Protein AF-A0A496TGM9-F1 (afdb_monomer_lite)

Structure (mmCIF, N/CA/C/O backbone):
data_AF-A0A496TGM9-F1
#
_entry.id   AF-A0A496TGM9-F1
#
loop_
_atom_site.group_PDB
_atom_site.id
_atom_site.type_symbol
_atom_site.label_atom_id
_atom_site.label_alt_id
_atom_site.label_comp_id
_atom_site.label_asym_id
_atom_site.label_entity_id
_atom_site.label_seq_id
_atom_site.pdbx_PDB_ins_code
_atom_site.Cartn_x
_atom_site.Cartn_y
_atom_site.Cartn_z
_atom_site.occupancy
_atom_site.B_iso_or_equiv
_atom_site.auth_seq_id
_atom_site.auth_comp_id
_atom_site.auth_asym_id
_atom_site.auth_atom_id
_atom_site.pdbx_PDB_model_num
ATOM 1 N N . MET A 1 1 ? -12.566 2.981 11.910 1.00 60.19 1 MET A N 1
ATOM 2 C CA . MET A 1 1 ? -12.278 1.748 11.131 1.00 60.19 1 MET A CA 1
ATOM 3 C C . MET A 1 1 ? -10.853 1.811 10.613 1.00 60.19 1 MET A C 1
ATOM 5 O O . MET A 1 1 ? -10.417 2.897 10.255 1.00 60.19 1 MET A O 1
ATOM 9 N N . GLY A 1 2 ? -10.128 0.694 10.600 1.00 69.56 2 GLY A N 1
ATOM 10 C CA . GLY A 1 2 ? -8.744 0.638 10.122 1.00 69.56 2 GLY A CA 1
ATOM 11 C C . GLY A 1 2 ? -8.663 0.070 8.709 1.00 69.56 2 GLY A C 1
ATOM 12 O O . GLY A 1 2 ? -8.825 -1.134 8.529 1.00 69.56 2 GLY A O 1
ATOM 13 N N . TYR A 1 3 ? -8.399 0.930 7.727 1.00 77.88 3 TYR A N 1
ATOM 14 C CA . TYR A 1 3 ? -8.251 0.577 6.311 1.00 77.88 3 TYR A CA 1
ATOM 15 C C . TYR A 1 3 ? -6.778 0.703 5.865 1.00 77.88 3 TYR A C 1
ATOM 17 O O . TYR A 1 3 ? -6.476 1.269 4.823 1.00 77.88 3 TYR A O 1
ATOM 25 N N . GLU A 1 4 ? -5.833 0.220 6.673 1.00 90.69 4 GLU A N 1
ATOM 26 C CA . GLU A 1 4 ? -4.393 0.355 6.399 1.00 90.69 4 GLU A CA 1
ATOM 27 C C . GLU A 1 4 ? -3.800 -0.927 5.808 1.00 90.69 4 GLU A C 1
ATOM 29 O O . GLU A 1 4 ? -4.182 -2.039 6.189 1.00 90.69 4 GLU A O 1
ATOM 34 N N . ALA A 1 5 ? -2.824 -0.773 4.914 1.00 95.06 5 ALA A N 1
ATOM 35 C CA . ALA A 1 5 ? -2.168 -1.883 4.233 1.00 95.06 5 ALA A CA 1
ATOM 36 C C . ALA A 1 5 ? -0.652 -1.670 4.106 1.00 95.06 5 ALA A C 1
ATOM 38 O O . ALA A 1 5 ? -0.169 -0.542 4.019 1.00 95.06 5 ALA A O 1
ATOM 39 N N . GLU A 1 6 ? 0.097 -2.765 4.065 1.00 96.50 6 GLU A N 1
ATOM 40 C CA . GLU A 1 6 ? 1.538 -2.795 3.802 1.00 96.50 6 GLU A CA 1
ATOM 41 C C . GLU A 1 6 ? 1.867 -3.922 2.817 1.00 96.50 6 GLU A C 1
ATOM 43 O O . GLU A 1 6 ? 1.259 -4.997 2.866 1.00 96.50 6 GLU A O 1
ATOM 48 N N . LEU A 1 7 ? 2.810 -3.675 1.910 1.00 96.62 7 LEU A N 1
ATOM 49 C CA . LEU A 1 7 ? 3.335 -4.687 0.999 1.00 96.62 7 LEU A CA 1
ATOM 50 C C . LEU A 1 7 ? 4.286 -5.627 1.749 1.00 96.62 7 LEU A C 1
ATOM 52 O O . LEU A 1 7 ? 5.188 -5.187 2.457 1.00 96.62 7 LEU A O 1
ATOM 56 N N . LYS A 1 8 ? 4.120 -6.927 1.524 1.00 94.81 8 LYS A N 1
ATOM 57 C CA . LYS A 1 8 ? 5.024 -7.995 1.948 1.00 94.81 8 LYS A CA 1
ATOM 58 C C . LYS A 1 8 ? 5.435 -8.855 0.763 1.00 94.81 8 LYS A C 1
ATOM 60 O O . LYS A 1 8 ? 4.747 -8.925 -0.254 1.00 94.81 8 LYS A O 1
ATOM 65 N N . TRP A 1 9 ? 6.564 -9.533 0.925 1.00 92.88 9 TRP A N 1
ATOM 66 C CA . TRP A 1 9 ? 7.084 -10.496 -0.037 1.00 92.88 9 TRP A CA 1
ATOM 67 C C . TRP A 1 9 ? 7.057 -11.891 0.585 1.00 92.88 9 TRP A C 1
ATOM 69 O O . TRP A 1 9 ? 7.803 -12.169 1.523 1.00 92.88 9 TRP A O 1
ATOM 79 N N . GLU A 1 10 ? 6.206 -12.772 0.066 1.00 87.12 10 GLU A N 1
ATOM 80 C CA . GLU A 1 10 ? 6.010 -14.130 0.587 1.00 87.12 10 GLU A CA 1
ATOM 81 C C . GLU A 1 10 ? 6.510 -15.221 -0.379 1.00 87.12 10 GLU A C 1
ATOM 83 O O . GLU A 1 10 ? 6.790 -14.978 -1.560 1.00 87.12 10 GLU A O 1
ATOM 88 N N . GLY A 1 11 ? 6.599 -16.453 0.137 1.00 77.38 11 GLY A N 1
ATOM 89 C CA . GLY A 1 11 ? 6.982 -17.662 -0.599 1.00 77.38 11 GLY A CA 1
ATOM 90 C C . GLY A 1 11 ? 8.481 -17.978 -0.574 1.00 77.38 11 GLY A C 1
ATOM 91 O O . GLY A 1 11 ? 9.309 -17.167 -0.158 1.00 77.38 11 GLY A O 1
ATOM 92 N N . PHE A 1 12 ? 8.839 -19.179 -1.044 1.00 53.19 12 PHE A N 1
ATOM 93 C CA . PHE A 1 12 ? 10.240 -19.563 -1.243 1.00 53.19 12 PHE A CA 1
ATOM 94 C C . PHE A 1 12 ? 10.903 -18.567 -2.213 1.00 53.19 12 PHE A C 1
ATOM 96 O O . PHE A 1 12 ? 10.376 -18.311 -3.297 1.00 53.19 12 PHE A O 1
ATOM 103 N N . PHE A 1 13 ? 12.035 -17.985 -1.805 1.00 66.06 13 PHE A N 1
ATOM 104 C CA . PHE A 1 13 ? 12.760 -16.902 -2.497 1.00 66.06 13 PHE A CA 1
ATOM 105 C C . PHE A 1 13 ? 12.073 -15.515 -2.548 1.00 66.06 13 PHE A C 1
ATOM 107 O O . PHE A 1 13 ? 12.521 -14.663 -3.315 1.00 66.06 13 PHE A O 1
ATOM 114 N N . SER A 1 14 ? 11.027 -15.254 -1.747 1.00 67.12 14 SER A N 1
ATOM 115 C CA . SER A 1 14 ? 10.403 -13.919 -1.583 1.00 67.12 14 SER A CA 1
ATOM 116 C C . SER A 1 14 ? 10.024 -13.222 -2.901 1.00 67.12 14 SER A C 1
ATOM 118 O O . SER A 1 14 ? 10.285 -12.037 -3.097 1.00 67.12 14 SER A O 1
ATOM 120 N N . ASN A 1 15 ? 9.420 -13.963 -3.833 1.00 79.81 15 ASN A N 1
ATOM 121 C CA . ASN A 1 15 ? 9.091 -13.466 -5.177 1.00 79.81 15 ASN A CA 1
ATOM 122 C C . ASN A 1 15 ? 7.608 -13.123 -5.381 1.00 79.81 15 ASN A C 1
ATOM 124 O O . ASN A 1 15 ? 7.227 -12.712 -6.483 1.00 79.81 15 ASN A O 1
ATOM 128 N N . LYS A 1 16 ? 6.761 -13.311 -4.362 1.00 91.06 16 LYS A N 1
ATOM 129 C CA . LYS A 1 16 ? 5.330 -13.019 -4.453 1.00 91.06 16 LYS A CA 1
ATOM 130 C C . LYS A 1 16 ? 4.995 -11.756 -3.651 1.00 91.06 16 LYS A C 1
ATOM 132 O O . LYS A 1 16 ? 5.003 -11.830 -2.423 1.00 91.06 16 LYS A O 1
ATOM 137 N N . PRO A 1 17 ? 4.697 -10.623 -4.312 1.00 95.56 17 PRO A N 1
ATOM 138 C CA . PRO A 1 17 ? 4.170 -9.461 -3.616 1.00 95.56 17 PRO A CA 1
ATOM 139 C C . PRO A 1 17 ? 2.744 -9.753 -3.140 1.00 95.56 17 PRO A C 1
ATOM 141 O O . PRO A 1 17 ? 1.934 -10.305 -3.888 1.00 95.56 17 PRO A O 1
ATOM 144 N N . ILE A 1 18 ? 2.446 -9.383 -1.902 1.00 95.94 18 ILE A N 1
ATOM 145 C CA . ILE A 1 18 ? 1.115 -9.474 -1.307 1.00 95.94 18 ILE A CA 1
ATOM 146 C C . ILE A 1 18 ? 0.909 -8.299 -0.358 1.00 95.94 18 ILE A C 1
ATOM 148 O O . ILE A 1 18 ? 1.802 -7.943 0.406 1.00 95.94 18 ILE A O 1
ATOM 152 N N . PHE A 1 19 ? -0.264 -7.684 -0.391 1.00 96.62 19 PHE A N 1
ATOM 153 C CA . PHE A 1 19 ? -0.649 -6.707 0.615 1.00 96.62 19 PHE A CA 1
ATOM 154 C C . PHE A 1 19 ? -1.238 -7.412 1.832 1.00 96.62 19 PHE A C 1
ATOM 156 O O . PHE A 1 19 ? -2.069 -8.311 1.708 1.00 96.62 19 PHE A O 1
ATOM 163 N N . THR A 1 20 ? -0.836 -6.973 3.016 1.00 95.12 20 THR A N 1
ATOM 164 C CA . THR A 1 20 ? -1.428 -7.379 4.297 1.00 95.12 20 THR A CA 1
ATOM 165 C C . THR A 1 20 ? -1.867 -6.144 5.070 1.00 95.12 20 THR A C 1
ATOM 167 O O . THR A 1 20 ? -1.490 -5.032 4.704 1.00 95.12 20 THR A O 1
ATOM 170 N N . HIS A 1 21 ? -2.634 -6.309 6.147 1.00 93.81 21 HIS A N 1
ATOM 171 C CA . HIS A 1 21 ? -2.908 -5.189 7.047 1.00 93.81 21 HIS A CA 1
ATOM 172 C C . HIS A 1 21 ? -1.614 -4.585 7.577 1.00 93.81 21 HIS A C 1
ATOM 174 O O . HIS A 1 21 ? -0.680 -5.312 7.925 1.00 93.81 21 HIS A O 1
ATOM 180 N N . HIS A 1 22 ? -1.585 -3.256 7.662 1.00 92.44 22 HIS A N 1
ATOM 181 C CA . HIS A 1 22 ? -0.434 -2.560 8.213 1.00 92.44 22 HIS A CA 1
ATOM 182 C C . HIS A 1 22 ? -0.195 -3.010 9.661 1.00 92.44 22 HIS A C 1
ATOM 184 O O . HIS A 1 22 ? -1.109 -3.012 10.489 1.00 92.44 22 HIS A O 1
ATOM 190 N N . SER A 1 23 ? 1.043 -3.368 9.990 1.00 87.75 23 SER A N 1
ATOM 191 C CA . SER A 1 23 ? 1.440 -3.932 11.289 1.00 87.75 23 SER A CA 1
ATOM 192 C C . SER A 1 23 ? 1.091 -3.034 12.484 1.00 87.75 23 SER A C 1
ATOM 194 O O . SER A 1 23 ? 0.871 -3.514 13.599 1.00 87.75 23 SER A O 1
ATOM 196 N N . ARG A 1 24 ? 0.981 -1.721 12.252 1.00 82.94 24 ARG A N 1
ATOM 197 C CA . ARG A 1 24 ? 0.487 -0.737 13.228 1.00 82.94 24 ARG A CA 1
ATOM 198 C C . ARG A 1 24 ? -0.946 -1.012 13.683 1.00 82.94 24 ARG A C 1
ATOM 200 O O . ARG A 1 24 ? -1.214 -0.830 14.866 1.00 82.94 24 ARG A O 1
ATOM 207 N N . LEU A 1 25 ? -1.838 -1.479 12.806 1.00 82.50 25 LEU A N 1
ATOM 208 C CA . LEU A 1 25 ? -3.224 -1.779 13.181 1.00 82.50 25 LEU A CA 1
ATOM 209 C C . LEU A 1 25 ? -3.295 -2.865 14.254 1.00 82.50 25 LEU A C 1
ATOM 211 O O . LEU A 1 25 ? -4.055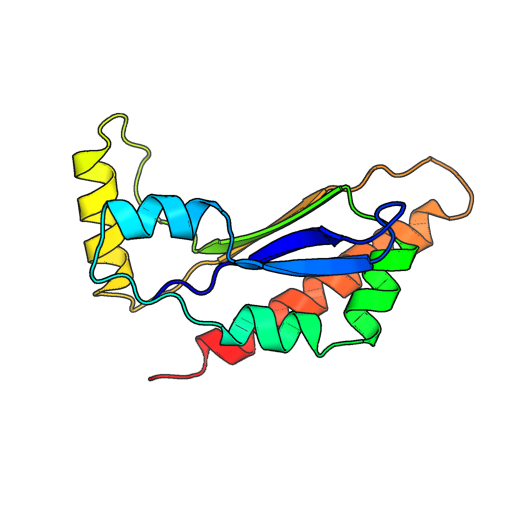 -2.719 15.203 1.00 82.50 25 LEU A O 1
ATOM 215 N N . ASN A 1 26 ? -2.437 -3.885 14.167 1.00 76.19 26 ASN A N 1
ATOM 216 C CA . ASN A 1 26 ? -2.359 -4.946 15.177 1.00 76.19 26 ASN A CA 1
ATOM 217 C C . ASN A 1 26 ? -1.874 -4.423 16.537 1.00 76.19 26 ASN A C 1
ATOM 219 O O . ASN A 1 26 ? -2.286 -4.913 17.585 1.00 76.19 26 ASN A O 1
ATOM 223 N N . LYS A 1 27 ? -0.990 -3.417 16.539 1.00 79.75 27 LYS A N 1
ATOM 224 C CA . LYS A 1 27 ? -0.578 -2.748 17.782 1.00 79.75 27 LYS A CA 1
ATOM 225 C C . LYS A 1 27 ? -1.736 -1.930 18.344 1.00 79.75 27 LYS A C 1
ATOM 227 O O . LYS A 1 27 ? -2.021 -2.016 19.531 1.00 79.75 27 LYS A O 1
ATOM 232 N N . LEU A 1 28 ? -2.421 -1.175 17.487 1.00 76.94 28 LEU A N 1
ATOM 233 C CA . LEU A 1 28 ? -3.543 -0.321 17.868 1.00 76.94 28 LEU A CA 1
ATOM 234 C C . LEU A 1 28 ? -4.747 -1.111 18.382 1.00 76.94 28 LEU A C 1
ATOM 236 O O . LEU A 1 28 ? -5.362 -0.670 19.345 1.00 76.94 28 LEU A O 1
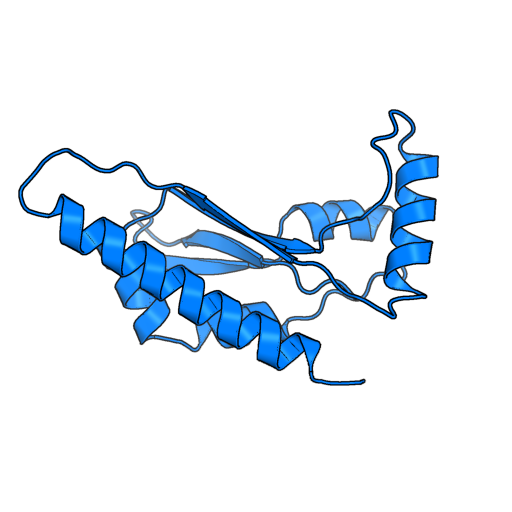ATOM 240 N N . SER A 1 29 ? -5.055 -2.282 17.821 1.00 77.44 29 SER A N 1
ATOM 241 C CA . SER A 1 29 ? -6.160 -3.127 18.295 1.00 77.44 29 SER A CA 1
ATOM 242 C C . SER A 1 29 ? -5.966 -3.604 19.736 1.00 77.44 29 SER A C 1
ATOM 244 O O . SER A 1 29 ? -6.945 -3.817 20.443 1.00 77.44 29 SER A O 1
ATOM 246 N N . GLY A 1 30 ? -4.717 -3.725 20.203 1.00 78.12 30 GLY A N 1
ATOM 247 C CA . GLY A 1 30 ? -4.419 -4.015 21.610 1.00 78.12 30 GLY A CA 1
ATOM 248 C C . GLY A 1 30 ? -4.775 -2.869 22.566 1.00 78.12 30 GLY A C 1
ATOM 249 O O . GLY A 1 30 ? -5.047 -3.116 23.737 1.00 78.12 30 GLY A O 1
ATOM 250 N N . PHE A 1 31 ? -4.810 -1.628 22.073 1.00 75.81 31 PHE A N 1
ATOM 251 C CA . PHE A 1 31 ? -5.124 -0.425 22.855 1.00 75.81 31 PHE A CA 1
ATOM 252 C C . PHE A 1 31 ? -6.546 0.101 22.625 1.00 75.81 31 PHE A C 1
ATOM 254 O O . PHE A 1 31 ? -7.105 0.787 23.479 1.00 75.81 31 PHE A O 1
ATOM 261 N N . LEU A 1 32 ? -7.129 -0.205 21.468 1.00 75.25 32 LEU A N 1
ATOM 262 C CA . LEU A 1 32 ? -8.466 0.196 21.048 1.00 75.25 32 LEU A CA 1
ATOM 263 C C . LEU A 1 32 ? -9.250 -1.061 20.650 1.00 75.25 32 LEU A C 1
ATOM 265 O O . LEU A 1 32 ? -9.323 -1.377 19.463 1.00 75.25 32 LEU A O 1
ATOM 269 N N . PRO A 1 33 ? -9.861 -1.780 21.611 1.00 75.81 33 PRO A N 1
ATOM 270 C CA . PRO A 1 33 ? -10.627 -2.998 21.325 1.00 75.81 33 PRO A CA 1
ATOM 271 C C . PRO A 1 33 ? -11.828 -2.771 20.395 1.00 75.81 33 PRO A C 1
ATOM 273 O O . PRO A 1 33 ? -12.317 -3.705 19.769 1.00 75.81 33 PRO A O 1
ATOM 276 N N . THR A 1 34 ? -12.304 -1.527 20.290 1.00 76.44 34 THR A N 1
ATOM 277 C CA . THR A 1 34 ? -13.371 -1.107 19.369 1.00 76.44 34 THR A CA 1
ATOM 278 C C . THR A 1 34 ? -12.882 -0.899 17.931 1.00 76.44 34 THR A C 1
ATOM 280 O O . THR A 1 34 ? -13.693 -0.661 17.033 1.00 76.44 34 THR A O 1
ATOM 283 N N . LEU A 1 35 ? -11.571 -0.980 17.673 1.00 78.12 35 LEU A N 1
ATOM 284 C CA . LEU A 1 35 ? -11.008 -0.826 16.337 1.00 78.12 35 LEU A CA 1
ATOM 285 C C . LEU A 1 35 ? -11.392 -2.015 15.452 1.00 78.12 35 LEU A C 1
ATOM 287 O O . LEU A 1 35 ? -10.808 -3.093 15.529 1.00 78.12 35 LEU A O 1
ATOM 291 N N . ILE A 1 36 ? -12.326 -1.779 14.536 1.00 82.19 36 ILE A N 1
ATOM 292 C CA . ILE A 1 36 ? -12.656 -2.737 13.481 1.00 82.19 36 ILE A CA 1
ATOM 293 C C . ILE A 1 36 ? -11.658 -2.562 12.333 1.00 82.19 36 ILE A C 1
ATOM 295 O O . ILE A 1 36 ? -11.660 -1.531 11.646 1.00 82.19 36 ILE A O 1
ATOM 299 N N . ILE A 1 37 ? -10.805 -3.568 12.138 1.00 85.81 37 ILE A N 1
ATOM 300 C CA . ILE A 1 37 ? -9.926 -3.697 10.970 1.00 85.81 37 ILE A CA 1
ATOM 301 C C . ILE A 1 37 ? -10.775 -4.188 9.793 1.00 85.81 37 ILE A C 1
ATOM 303 O O . ILE A 1 37 ? -11.539 -5.141 9.934 1.00 85.81 37 ILE A O 1
ATOM 307 N N . LYS A 1 38 ? -10.679 -3.511 8.647 1.00 87.12 38 LYS A N 1
ATOM 308 C CA . LYS A 1 38 ? -11.492 -3.800 7.459 1.00 87.12 38 LYS A CA 1
ATOM 309 C C . LYS A 1 38 ? -10.607 -4.306 6.320 1.00 87.12 38 LYS A C 1
ATOM 311 O O . LYS A 1 38 ? -9.599 -3.687 5.981 1.00 87.12 38 LYS A O 1
ATOM 316 N N . ASP A 1 39 ? -11.019 -5.405 5.694 1.00 90.69 39 ASP A N 1
ATOM 317 C CA . ASP A 1 39 ? -10.242 -6.091 4.649 1.00 90.69 39 ASP A CA 1
ATOM 318 C C . ASP A 1 39 ? -10.335 -5.446 3.265 1.00 90.69 39 ASP A C 1
ATOM 320 O O . ASP A 1 39 ? -9.545 -5.787 2.387 1.00 90.69 39 ASP A O 1
ATOM 324 N N . ASP A 1 40 ? -11.307 -4.562 3.029 1.00 91.69 40 ASP A N 1
ATOM 325 C CA . ASP A 1 40 ? -11.680 -4.114 1.681 1.00 91.69 40 ASP A CA 1
ATOM 326 C C . ASP A 1 40 ? -10.499 -3.576 0.867 1.00 91.69 40 ASP A C 1
ATOM 328 O O . ASP A 1 40 ? -10.385 -3.876 -0.322 1.00 91.69 40 ASP A O 1
ATOM 332 N N . LEU A 1 41 ? -9.613 -2.795 1.496 1.00 93.19 41 LEU A N 1
ATOM 333 C CA . LEU A 1 41 ? -8.431 -2.263 0.822 1.00 93.19 41 LEU A CA 1
ATOM 334 C C . LEU A 1 41 ? -7.455 -3.385 0.452 1.00 93.19 41 LEU A C 1
ATOM 336 O O . LEU A 1 41 ? -7.013 -3.462 -0.691 1.00 93.19 41 LEU A O 1
ATOM 340 N N . VAL A 1 42 ? -7.146 -4.265 1.407 1.00 95.31 42 VAL A N 1
ATOM 341 C CA . VAL A 1 42 ? -6.228 -5.395 1.209 1.00 95.31 42 VAL A CA 1
ATOM 342 C C . VAL A 1 42 ? -6.749 -6.326 0.114 1.00 95.31 42 VAL A C 1
ATOM 344 O O . VAL A 1 42 ? -5.987 -6.713 -0.770 1.00 95.31 42 VAL A O 1
ATOM 347 N N . LYS A 1 43 ? -8.050 -6.637 0.120 1.00 95.50 43 LYS A N 1
ATOM 348 C CA . LYS A 1 43 ? -8.700 -7.458 -0.913 1.00 95.50 43 LYS A CA 1
ATOM 349 C C . LYS A 1 43 ? -8.581 -6.810 -2.288 1.00 95.50 43 LYS A C 1
ATOM 351 O O . LYS A 1 43 ? -8.016 -7.422 -3.187 1.00 95.50 43 LYS A O 1
ATOM 356 N N . LYS A 1 44 ? -8.990 -5.543 -2.428 1.00 95.75 44 LYS A N 1
ATOM 357 C CA . LYS A 1 44 ? -8.911 -4.811 -3.706 1.00 95.75 44 LYS A CA 1
ATOM 358 C C . LYS A 1 44 ? -7.494 -4.752 -4.276 1.00 95.75 44 LYS A C 1
ATOM 360 O O . LYS A 1 44 ? -7.323 -4.908 -5.479 1.00 95.75 44 LYS A O 1
ATOM 365 N N . LEU A 1 45 ? -6.490 -4.529 -3.427 1.00 97.12 45 LEU A N 1
ATOM 366 C CA . LEU A 1 45 ? -5.090 -4.474 -3.855 1.00 97.12 45 LEU A CA 1
ATOM 367 C C . LEU A 1 45 ? -4.559 -5.844 -4.297 1.00 97.12 45 LEU A C 1
ATOM 369 O O . LEU A 1 45 ? -3.801 -5.917 -5.259 1.00 97.12 45 LEU A O 1
ATOM 373 N N . ASN A 1 46 ? -4.950 -6.919 -3.609 1.00 97.25 46 ASN A N 1
ATOM 374 C CA . ASN A 1 46 ? -4.507 -8.276 -3.934 1.00 97.25 46 ASN A CA 1
ATOM 375 C C . ASN A 1 46 ? -5.264 -8.908 -5.114 1.00 97.25 46 ASN A C 1
ATOM 377 O O . ASN A 1 46 ? -4.742 -9.820 -5.752 1.00 97.25 46 ASN A O 1
ATOM 381 N N . GLU A 1 47 ? -6.477 -8.442 -5.411 1.00 97.38 47 GLU A N 1
ATOM 382 C CA . GLU A 1 47 ? -7.258 -8.859 -6.583 1.00 97.38 47 GLU A CA 1
ATOM 383 C C . GLU A 1 47 ? -6.763 -8.202 -7.885 1.00 97.38 47 GLU A C 1
ATOM 385 O O . GLU A 1 47 ? -7.000 -8.730 -8.973 1.00 97.38 47 GLU A O 1
ATOM 390 N N . ASP A 1 48 ? -6.041 -7.078 -7.800 1.00 97.94 48 ASP A N 1
ATOM 391 C CA . ASP A 1 48 ? -5.456 -6.410 -8.964 1.00 97.94 48 ASP A CA 1
ATOM 392 C C . ASP A 1 48 ? -4.170 -7.113 -9.426 1.00 97.94 48 ASP A C 1
ATOM 394 O O . ASP A 1 48 ? -3.044 -6.777 -9.046 1.00 97.94 48 ASP A O 1
ATOM 398 N N . THR A 1 49 ? -4.333 -8.101 -10.305 1.00 96.50 49 THR A N 1
ATOM 399 C CA . THR A 1 49 ? -3.209 -8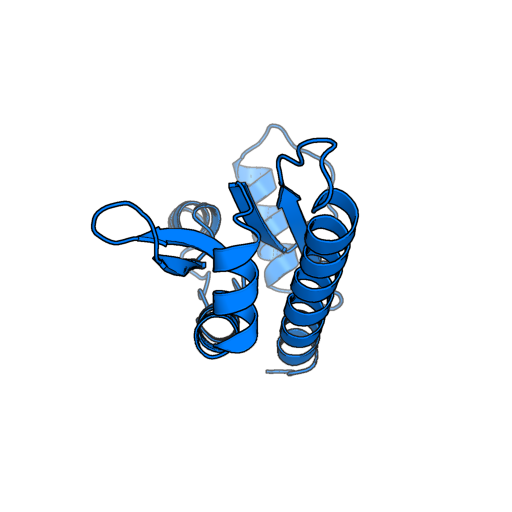.854 -10.874 1.00 96.50 49 THR A CA 1
ATOM 400 C C . THR A 1 49 ? -2.242 -7.969 -11.661 1.00 96.50 49 THR A C 1
ATOM 402 O O . THR A 1 49 ? -1.047 -8.259 -11.702 1.00 96.50 49 THR A O 1
ATOM 405 N N . VAL A 1 50 ? -2.724 -6.888 -12.287 1.00 97.38 50 VAL A N 1
ATOM 406 C CA . VAL A 1 50 ? -1.876 -5.974 -13.071 1.00 97.38 50 VAL A CA 1
ATOM 407 C C . VAL A 1 50 ? -0.994 -5.150 -12.138 1.00 97.38 50 VAL A C 1
ATOM 409 O O . VAL A 1 50 ? 0.207 -5.003 -12.395 1.00 97.38 50 VAL A O 1
ATOM 412 N N . LEU A 1 51 ? -1.560 -4.662 -11.034 1.00 97.75 51 LEU A N 1
ATOM 413 C CA . LEU A 1 51 ? -0.819 -3.998 -9.967 1.00 97.75 51 LEU A CA 1
ATOM 414 C C . LEU A 1 51 ? 0.259 -4.921 -9.395 1.00 97.75 51 LEU A C 1
ATOM 416 O O . LEU A 1 51 ? 1.428 -4.535 -9.368 1.00 97.75 51 LEU A O 1
ATOM 420 N N . LEU A 1 52 ? -0.104 -6.141 -8.988 1.00 97.06 52 LEU A N 1
ATOM 421 C CA . LEU A 1 52 ? 0.839 -7.087 -8.384 1.00 97.06 52 LEU A CA 1
ATOM 422 C C . LEU A 1 52 ? 1.969 -7.478 -9.343 1.00 97.06 52 LEU A C 1
ATOM 424 O O . LEU A 1 52 ? 3.132 -7.512 -8.938 1.00 97.06 52 LEU A O 1
ATOM 428 N N . GLU A 1 53 ? 1.672 -7.705 -10.624 1.00 95.69 53 GLU A N 1
ATOM 429 C CA . GLU A 1 53 ? 2.700 -7.981 -11.635 1.00 95.69 53 GLU A CA 1
ATOM 430 C C . GLU A 1 53 ? 3.610 -6.772 -11.883 1.00 95.69 53 GLU A C 1
ATOM 432 O O . GLU A 1 53 ? 4.817 -6.926 -12.092 1.00 95.69 53 GLU A O 1
ATOM 437 N N . THR A 1 54 ? 3.071 -5.554 -11.817 1.00 96.00 54 THR A N 1
ATOM 438 C CA . THR A 1 54 ? 3.878 -4.331 -11.919 1.00 96.00 54 THR A CA 1
ATOM 439 C C . THR A 1 54 ? 4.797 -4.190 -10.707 1.00 96.00 54 THR A C 1
ATOM 441 O O . THR A 1 54 ? 6.004 -4.019 -10.883 1.00 96.00 54 THR A O 1
ATOM 444 N N . ILE A 1 55 ? 4.274 -4.364 -9.490 1.00 96.19 55 ILE A N 1
ATOM 445 C CA . ILE A 1 55 ? 5.056 -4.368 -8.243 1.00 96.19 55 ILE A CA 1
ATOM 446 C C . ILE A 1 55 ? 6.158 -5.423 -8.307 1.00 96.19 55 ILE A C 1
ATOM 448 O O . ILE A 1 55 ? 7.308 -5.124 -7.997 1.00 96.19 55 ILE A O 1
ATOM 452 N N . LYS A 1 56 ? 5.852 -6.633 -8.780 1.00 94.31 56 LYS A N 1
ATOM 453 C CA . LYS A 1 56 ? 6.827 -7.719 -8.925 1.00 94.31 56 LYS A CA 1
ATOM 454 C C . LYS A 1 56 ? 7.994 -7.347 -9.841 1.00 94.31 56 LYS A C 1
ATOM 456 O O . LYS A 1 56 ? 9.143 -7.639 -9.520 1.00 94.31 56 LYS A O 1
ATOM 461 N N . LYS A 1 57 ? 7.713 -6.700 -10.976 1.00 92.19 57 LYS A N 1
ATOM 462 C CA . LYS A 1 57 ? 8.742 -6.284 -11.946 1.00 92.19 57 LYS A CA 1
ATOM 463 C C . LYS A 1 57 ? 9.559 -5.092 -11.455 1.00 92.19 57 LYS A C 1
ATOM 465 O O . LYS A 1 57 ? 10.747 -4.996 -11.753 1.00 92.19 57 LYS A O 1
ATOM 470 N N . VAL A 1 58 ? 8.913 -4.165 -10.756 1.00 92.69 58 VAL A N 1
ATOM 471 C CA . VAL A 1 58 ? 9.539 -2.940 -10.251 1.00 92.69 58 VAL A CA 1
ATOM 472 C C . VAL A 1 58 ? 10.356 -3.208 -8.989 1.00 92.69 58 VAL A C 1
ATOM 474 O O . VAL A 1 58 ? 11.415 -2.600 -8.823 1.00 92.69 58 VAL A O 1
ATOM 477 N N . ARG A 1 59 ? 9.880 -4.138 -8.157 1.00 92.00 59 ARG A N 1
ATOM 478 C CA . ARG A 1 59 ? 10.447 -4.576 -6.880 1.00 92.00 59 ARG A CA 1
ATOM 479 C C . ARG A 1 59 ? 10.748 -3.398 -5.935 1.00 92.00 59 ARG A C 1
ATOM 481 O O . ARG A 1 59 ? 11.917 -3.123 -5.676 1.00 92.00 59 ARG A O 1
ATOM 488 N N . PRO A 1 60 ? 9.719 -2.655 -5.485 1.00 93.56 60 PRO A N 1
ATOM 489 C CA . PRO A 1 60 ? 9.889 -1.674 -4.420 1.00 93.56 60 PRO A CA 1
ATOM 490 C C . PRO A 1 60 ? 10.249 -2.375 -3.105 1.00 93.56 60 PRO A C 1
ATOM 492 O O . PRO A 1 60 ? 9.854 -3.520 -2.873 1.00 93.56 60 PRO A O 1
ATOM 495 N N . GLU A 1 61 ? 10.983 -1.668 -2.256 1.00 92.56 61 GLU A N 1
ATOM 496 C CA . GLU A 1 61 ? 11.378 -2.150 -0.929 1.00 92.56 61 GLU A CA 1
ATOM 497 C C . GLU A 1 61 ? 10.201 -2.103 0.036 1.00 92.56 61 GLU A C 1
ATOM 499 O O . GLU A 1 61 ? 9.940 -3.047 0.776 1.00 92.56 61 GLU A O 1
ATOM 504 N N . GLU A 1 62 ? 9.457 -1.002 -0.018 1.00 94.00 62 GLU A N 1
ATOM 505 C CA . GLU A 1 62 ? 8.334 -0.743 0.863 1.00 94.00 62 GLU A CA 1
ATOM 506 C C . GLU A 1 62 ? 7.192 -0.122 0.064 1.00 94.00 62 GLU A C 1
ATOM 508 O O . GLU A 1 62 ? 7.406 0.728 -0.802 1.00 94.00 62 GLU A O 1
ATOM 513 N N . ILE A 1 63 ? 5.968 -0.534 0.385 1.00 96.88 63 ILE A N 1
ATOM 514 C CA . ILE A 1 63 ? 4.762 0.243 0.114 1.00 96.88 63 ILE A CA 1
ATOM 515 C C . ILE A 1 63 ? 3.905 0.180 1.374 1.00 96.88 63 ILE A C 1
ATOM 517 O O . ILE A 1 63 ? 3.529 -0.911 1.804 1.00 96.88 63 ILE A O 1
ATOM 521 N N . THR A 1 64 ? 3.562 1.331 1.939 1.00 95.81 64 THR A N 1
ATOM 522 C CA . THR A 1 64 ? 2.649 1.444 3.080 1.00 95.81 64 THR A CA 1
ATOM 523 C C . THR A 1 64 ? 1.533 2.432 2.777 1.00 95.81 64 THR A C 1
ATOM 525 O O . THR A 1 64 ? 1.724 3.456 2.119 1.00 95.81 64 THR A O 1
ATOM 528 N N . ILE A 1 65 ? 0.333 2.096 3.238 1.00 94.88 65 ILE A N 1
ATOM 529 C CA . ILE A 1 65 ? -0.885 2.885 3.088 1.00 94.88 65 ILE A CA 1
ATOM 530 C C . ILE A 1 65 ? -1.476 3.038 4.481 1.00 94.88 65 ILE A C 1
ATOM 532 O O . ILE A 1 65 ? -1.940 2.064 5.073 1.00 94.88 65 ILE A O 1
ATOM 536 N N . THR A 1 66 ? -1.443 4.257 5.007 1.00 89.69 66 THR A N 1
ATOM 537 C CA . THR A 1 66 ? -1.854 4.563 6.381 1.00 89.69 66 THR A CA 1
ATOM 538 C C . THR A 1 66 ? -2.788 5.758 6.410 1.00 89.69 66 THR A C 1
ATOM 540 O O . THR A 1 66 ? -2.727 6.641 5.548 1.00 89.69 66 THR A O 1
ATOM 543 N N . MET A 1 67 ? -3.664 5.802 7.407 1.00 84.00 67 MET A N 1
ATOM 544 C CA . MET A 1 67 ? -4.482 6.985 7.637 1.00 84.00 67 MET A CA 1
ATOM 545 C C . MET A 1 67 ? -3.649 8.014 8.397 1.00 84.00 67 MET A C 1
ATOM 547 O O . MET A 1 67 ? -3.047 7.718 9.431 1.00 84.00 67 MET A O 1
ATOM 551 N N . MET A 1 68 ? -3.595 9.230 7.859 1.00 76.94 68 MET A N 1
ATOM 552 C CA . MET A 1 68 ? -2.888 10.338 8.480 1.00 76.94 68 MET A CA 1
ATOM 553 C C . MET A 1 68 ? -3.732 10.996 9.552 1.00 76.94 68 MET A C 1
ATOM 555 O O . MET A 1 68 ? -4.808 11.535 9.298 1.00 76.94 68 MET A O 1
ATOM 559 N N . GLU A 1 69 ? -3.143 11.055 10.729 1.00 69.06 69 GLU A N 1
ATOM 560 C CA . GLU A 1 69 ? -3.629 11.823 11.855 1.00 69.06 69 GLU A CA 1
ATOM 561 C C . GLU A 1 69 ? -3.222 13.288 11.688 1.00 69.06 69 GLU A C 1
ATOM 563 O O . GLU A 1 69 ? -2.063 13.602 11.413 1.00 69.06 69 GLU A O 1
ATOM 568 N N . LYS A 1 70 ? -4.172 14.210 11.859 1.00 63.41 70 LYS A N 1
ATOM 569 C CA . LYS A 1 70 ? -3.900 15.656 11.886 1.00 63.41 70 LYS A CA 1
ATOM 570 C C . LYS A 1 70 ? -3.830 16.185 13.317 1.00 63.41 70 LYS A C 1
ATOM 572 O O . LYS A 1 70 ? -4.430 17.212 13.618 1.00 63.41 70 LYS A O 1
ATOM 577 N N . PHE A 1 71 ? -3.132 15.496 14.211 1.00 66.38 71 PHE A N 1
ATOM 578 C CA . PHE A 1 71 ? -2.885 16.015 15.556 1.00 66.38 71 PHE A CA 1
ATOM 579 C C . PHE A 1 71 ? -1.385 16.138 15.836 1.00 66.38 71 PHE A C 1
ATOM 581 O O . PHE A 1 71 ? -0.595 15.350 15.315 1.00 66.38 71 PHE A O 1
ATOM 588 N N . PRO A 1 72 ? -0.970 17.161 16.609 1.00 64.75 72 PRO A N 1
ATOM 589 C CA . PRO A 1 72 ? 0.434 17.412 16.893 1.00 64.75 72 PRO A CA 1
ATOM 590 C C . PRO A 1 72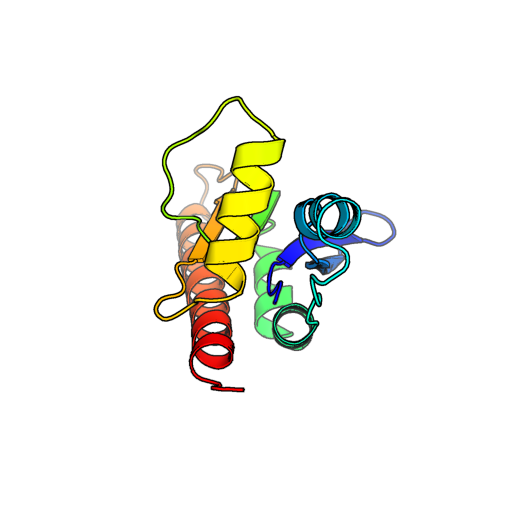 ? 1.077 16.197 17.574 1.00 64.75 72 PRO A C 1
ATOM 592 O O . PRO A 1 72 ? 0.415 15.533 18.384 1.00 64.75 72 PRO A O 1
ATOM 595 N N . PRO A 1 73 ? 2.357 15.909 17.270 1.00 67.00 73 PRO A N 1
ATOM 596 C CA . PRO A 1 73 ? 3.064 14.792 17.875 1.00 67.00 73 PRO A CA 1
ATOM 597 C C . PRO A 1 73 ? 3.054 14.942 19.397 1.00 67.00 73 PRO A C 1
ATOM 599 O O . PRO A 1 73 ? 3.411 15.993 19.929 1.00 67.00 73 PRO A O 1
ATOM 602 N N . THR A 1 74 ? 2.645 13.886 20.095 1.00 73.44 74 THR A N 1
ATOM 603 C CA . THR A 1 74 ? 2.729 13.799 21.555 1.00 73.44 74 THR A CA 1
ATOM 604 C C . THR A 1 74 ? 3.712 12.703 21.947 1.00 73.44 74 THR A C 1
ATOM 606 O O . THR A 1 74 ? 3.857 11.697 21.254 1.00 73.44 74 THR A O 1
ATOM 609 N N . LYS A 1 75 ? 4.415 12.913 23.063 1.00 77.88 75 LYS A N 1
ATOM 610 C CA . LYS A 1 75 ? 5.251 11.882 23.693 1.00 77.88 75 LYS A CA 1
ATOM 611 C C . LYS A 1 75 ? 4.435 10.967 24.615 1.00 77.88 75 LYS A C 1
ATOM 613 O O . LYS A 1 75 ? 4.963 9.961 25.076 1.00 77.88 75 LYS A O 1
ATOM 618 N N . ASN A 1 76 ? 3.178 11.315 24.896 1.00 84.56 76 ASN A N 1
ATOM 619 C CA . ASN A 1 76 ? 2.288 10.541 25.747 1.00 84.56 76 ASN A CA 1
ATOM 620 C C . ASN A 1 76 ? 1.452 9.568 24.896 1.00 84.56 76 ASN A C 1
ATOM 622 O O . ASN A 1 76 ? 0.643 9.977 24.064 1.00 84.56 76 ASN A O 1
ATOM 626 N N . VAL A 1 77 ? 1.651 8.269 25.126 1.00 78.62 77 VAL A N 1
ATOM 627 C CA . VAL A 1 77 ? 0.966 7.186 24.404 1.00 78.62 77 VAL A CA 1
ATOM 628 C C . VAL A 1 77 ? -0.540 7.160 24.695 1.00 78.62 77 VAL A C 1
ATOM 630 O O . VAL A 1 77 ? -1.324 6.900 23.789 1.00 78.62 77 VAL A O 1
ATOM 633 N N . GLU A 1 78 ? -0.972 7.466 25.918 1.00 81.06 78 GLU A N 1
ATOM 634 C CA . GLU A 1 78 ? -2.399 7.489 26.275 1.00 81.06 78 GLU A CA 1
ATOM 635 C C . GLU A 1 78 ? -3.121 8.645 25.583 1.00 81.06 78 GLU A C 1
ATOM 637 O O . GLU A 1 78 ? -4.169 8.453 24.969 1.00 81.06 78 GLU A O 1
ATOM 642 N N . GLU A 1 79 ? -2.517 9.835 25.610 1.00 81.19 79 GLU A N 1
ATOM 643 C CA . GLU A 1 79 ? -3.027 11.014 24.904 1.00 81.19 79 GLU A CA 1
ATOM 644 C C . GLU A 1 79 ? -3.128 10.755 23.394 1.00 81.19 79 GLU A C 1
ATOM 646 O O . GLU A 1 79 ? -4.103 11.143 22.748 1.00 81.19 79 GLU A O 1
ATOM 651 N N . TYR A 1 80 ? -2.141 10.055 22.835 1.00 79.88 80 TYR A N 1
ATOM 652 C CA . TYR A 1 80 ? -2.141 9.627 21.443 1.00 79.88 80 TYR A CA 1
ATOM 653 C C . TYR A 1 80 ? -3.311 8.687 21.120 1.00 79.88 80 TYR A C 1
ATOM 655 O O . TYR A 1 80 ? -4.035 8.912 20.150 1.00 79.88 80 TYR A O 1
ATOM 663 N N . ILE A 1 81 ? -3.528 7.664 21.951 1.00 77.88 81 ILE A N 1
ATOM 664 C CA . ILE A 1 81 ? -4.610 6.685 21.777 1.00 77.88 81 ILE A CA 1
ATOM 665 C C . ILE A 1 81 ? -5.984 7.359 21.857 1.00 77.88 81 ILE A C 1
ATOM 667 O O . ILE A 1 81 ? -6.863 7.032 21.059 1.00 77.88 81 ILE A O 1
ATOM 671 N N . ILE A 1 82 ? -6.181 8.291 22.795 1.00 79.06 82 ILE A N 1
ATOM 672 C CA . ILE A 1 82 ? -7.436 9.047 22.931 1.00 79.06 82 ILE A CA 1
ATOM 673 C C . ILE A 1 82 ? -7.691 9.872 21.666 1.00 79.06 82 ILE A C 1
ATOM 675 O O . ILE A 1 82 ? -8.738 9.727 21.047 1.00 79.06 82 ILE A O 1
ATOM 679 N N . ARG A 1 83 ? -6.702 10.649 21.209 1.00 77.94 83 ARG A N 1
ATOM 680 C CA . ARG A 1 83 ? -6.829 11.463 19.986 1.00 77.94 83 ARG A CA 1
ATOM 681 C C . ARG A 1 83 ? -7.126 10.628 18.747 1.00 77.94 83 ARG A C 1
ATOM 683 O O . ARG A 1 83 ? -7.924 11.033 17.906 1.00 77.94 83 ARG A O 1
ATOM 690 N N . LEU A 1 84 ? -6.483 9.471 18.627 1.00 76.00 84 LEU A N 1
ATOM 691 C CA . LEU A 1 84 ? -6.717 8.550 17.524 1.00 76.00 84 LEU A CA 1
ATOM 692 C C . LEU A 1 84 ? -8.130 7.968 17.561 1.00 76.00 84 LEU A C 1
ATOM 694 O O . LEU A 1 84 ? -8.779 7.892 16.520 1.00 76.00 84 LEU A O 1
ATOM 698 N N . ARG A 1 85 ? -8.621 7.596 18.744 1.00 75.06 85 ARG A N 1
ATOM 699 C CA . ARG A 1 85 ? -10.007 7.154 18.926 1.00 75.06 85 ARG A CA 1
ATOM 700 C C . ARG A 1 85 ? -10.984 8.241 18.495 1.00 75.06 85 ARG A C 1
ATOM 702 O O . ARG A 1 85 ? -11.794 7.989 17.611 1.00 75.06 85 ARG A O 1
ATOM 709 N N . ASP A 1 86 ? -10.829 9.449 19.029 1.00 74.94 86 ASP A N 1
ATOM 710 C CA . ASP A 1 86 ? -11.702 10.584 18.722 1.00 74.94 86 ASP A CA 1
ATOM 711 C C . ASP A 1 86 ? -11.688 10.911 17.222 1.00 74.94 86 ASP A C 1
ATOM 713 O O . ASP A 1 86 ? -12.730 11.204 16.633 1.00 74.94 86 ASP A O 1
ATOM 717 N N . TYR A 1 87 ? -10.517 10.819 16.580 1.00 73.69 87 TYR A N 1
ATOM 718 C CA . TYR A 1 87 ? -10.368 11.011 15.139 1.00 73.69 87 TYR A CA 1
ATOM 719 C C . TYR A 1 87 ? -11.068 9.919 14.323 1.00 73.69 87 TYR A C 1
ATOM 721 O O . TYR A 1 87 ? -11.732 10.231 13.336 1.00 73.69 87 TYR A O 1
ATOM 729 N N . LEU A 1 88 ? -10.937 8.652 14.722 1.00 70.94 88 LEU A N 1
ATOM 730 C CA . LEU A 1 88 ? -11.584 7.519 14.054 1.00 70.94 88 LEU A CA 1
ATOM 731 C C . LEU A 1 88 ? -13.105 7.503 14.241 1.00 70.94 88 LEU A C 1
ATOM 733 O O . LEU A 1 88 ? -13.796 6.964 13.376 1.00 70.94 88 LEU A O 1
ATOM 737 N N . GLU A 1 89 ? -13.608 8.043 15.351 1.00 69.19 89 GLU A N 1
ATOM 738 C CA . GLU A 1 89 ? -15.037 8.092 15.679 1.00 69.19 89 GLU A CA 1
ATOM 739 C C . GLU A 1 89 ? -15.752 9.308 15.054 1.00 69.19 89 GLU A C 1
ATOM 741 O O . GLU A 1 89 ? -16.915 9.189 14.681 1.00 69.19 89 GLU A O 1
ATOM 746 N N . ASN A 1 90 ? -15.068 10.444 14.849 1.00 66.94 90 ASN A N 1
ATOM 747 C CA . ASN A 1 90 ? -15.674 11.707 14.374 1.00 66.94 90 ASN A CA 1
ATOM 748 C C . ASN A 1 90 ? -15.210 12.125 12.964 1.00 66.94 90 ASN A C 1
ATOM 750 O O . ASN A 1 90 ? -14.876 13.283 12.699 1.00 66.94 90 ASN A O 1
ATOM 754 N N . MET A 1 91 ? -15.102 11.164 12.052 1.00 63.78 91 MET A N 1
ATOM 755 C CA . MET A 1 91 ? -14.283 11.312 10.850 1.00 63.78 91 MET A CA 1
ATOM 756 C C . MET A 1 91 ? -14.999 12.021 9.680 1.00 63.78 91 MET A C 1
ATOM 758 O O . MET A 1 91 ? -15.323 11.405 8.670 1.00 63.78 91 MET A O 1
ATOM 762 N N . ASP A 1 92 ? -15.173 13.346 9.757 1.00 66.19 92 ASP A N 1
ATOM 763 C CA . ASP A 1 92 ? -15.709 14.152 8.637 1.00 66.19 92 ASP A CA 1
ATOM 764 C C . ASP A 1 92 ? -14.739 14.245 7.441 1.00 66.19 92 ASP A C 1
ATOM 766 O O . ASP A 1 92 ? -15.133 14.529 6.306 1.00 66.19 92 ASP A O 1
ATOM 770 N N . LYS A 1 93 ? -13.435 14.062 7.695 1.00 67.44 93 LYS A N 1
ATOM 771 C CA . LYS A 1 93 ? -12.357 14.143 6.697 1.00 67.44 93 LYS A CA 1
ATOM 772 C C . LYS A 1 93 ? -11.274 13.105 6.982 1.00 67.44 93 LYS A C 1
ATOM 774 O O . LYS A 1 93 ? -10.554 13.198 7.979 1.00 67.44 93 LYS A O 1
ATOM 779 N N . VAL A 1 94 ? -11.082 12.178 6.048 1.00 73.50 94 VAL A N 1
ATOM 780 C CA . VAL A 1 94 ? -9.978 11.210 6.080 1.00 73.50 94 VAL A CA 1
ATOM 781 C C . VAL A 1 94 ? -8.796 11.750 5.282 1.00 73.50 94 VAL A C 1
ATOM 783 O O . VAL A 1 94 ? -8.959 12.235 4.163 1.00 73.50 94 VAL A O 1
ATOM 786 N N . SER A 1 95 ? -7.597 11.695 5.857 1.00 80.94 95 SER A N 1
ATOM 787 C CA . SER A 1 95 ? -6.342 11.933 5.134 1.00 80.94 95 SER A CA 1
ATOM 788 C C . SER A 1 95 ? -5.557 10.631 5.041 1.00 80.94 95 SER A C 1
ATOM 790 O O . SER A 1 95 ? -5.569 9.831 5.970 1.00 80.94 95 SER A O 1
ATOM 792 N N . TRP A 1 96 ? -4.873 10.424 3.921 1.00 87.00 96 TRP A N 1
ATOM 793 C CA . TRP A 1 96 ? -4.142 9.197 3.622 1.00 87.00 96 TRP A CA 1
ATOM 794 C C . TRP A 1 96 ? -2.679 9.513 3.329 1.00 87.00 96 TRP A C 1
ATOM 796 O O . TRP A 1 96 ? -2.396 10.430 2.559 1.00 87.00 96 TRP A O 1
ATOM 806 N N . LEU A 1 97 ? -1.766 8.733 3.905 1.00 89.94 97 LEU A N 1
ATOM 807 C CA . LEU A 1 97 ? -0.358 8.692 3.525 1.00 89.94 97 LEU A CA 1
ATOM 808 C C . LEU A 1 97 ? -0.101 7.386 2.787 1.00 89.94 97 LEU A C 1
ATOM 810 O O . LEU A 1 97 ? -0.219 6.301 3.358 1.00 89.94 97 LEU A O 1
ATOM 814 N N . VAL A 1 98 ? 0.281 7.514 1.521 1.00 93.31 98 VAL A N 1
ATOM 815 C CA . VAL A 1 98 ? 0.847 6.413 0.747 1.00 93.31 98 VAL A CA 1
ATOM 816 C C . VAL A 1 98 ? 2.338 6.673 0.635 1.00 93.31 98 VAL A C 1
ATOM 818 O O . VAL A 1 98 ? 2.746 7.690 0.070 1.00 93.31 98 VAL A O 1
ATOM 821 N N . ARG A 1 99 ? 3.145 5.771 1.181 1.00 93.44 99 ARG A N 1
ATOM 822 C CA . ARG A 1 99 ? 4.600 5.799 1.067 1.00 93.44 99 ARG A CA 1
ATOM 823 C C . ARG A 1 99 ? 5.046 4.616 0.227 1.00 93.44 99 ARG A C 1
ATOM 825 O O . ARG A 1 99 ? 4.514 3.519 0.371 1.00 93.44 99 ARG A O 1
ATOM 832 N N . ALA A 1 100 ? 6.007 4.856 -0.653 1.00 94.00 100 ALA A N 1
ATOM 833 C CA . ALA A 1 100 ? 6.602 3.815 -1.461 1.00 94.00 100 ALA A CA 1
ATOM 834 C C . ALA A 1 100 ? 8.084 4.112 -1.690 1.00 94.00 100 ALA A C 1
ATOM 836 O O . ALA A 1 100 ? 8.430 5.180 -2.201 1.00 94.00 100 ALA A O 1
ATOM 837 N N . ASP A 1 101 ? 8.933 3.150 -1.349 1.00 93.31 101 ASP A N 1
ATOM 838 C CA . ASP A 1 101 ? 10.383 3.297 -1.381 1.00 93.31 101 ASP A CA 1
ATOM 839 C C . ASP A 1 101 ? 10.962 2.343 -2.437 1.00 93.31 101 ASP A C 1
ATOM 841 O O . ASP A 1 101 ? 10.592 1.168 -2.527 1.00 93.31 101 ASP A O 1
ATOM 845 N N . ILE A 1 102 ? 11.867 2.851 -3.277 1.00 90.19 102 ILE A N 1
ATOM 846 C CA . ILE A 1 102 ? 12.501 2.080 -4.349 1.00 90.19 102 ILE A CA 1
ATOM 847 C C . ILE A 1 102 ? 13.968 2.470 -4.522 1.00 90.19 102 ILE A C 1
ATOM 849 O O . ILE A 1 102 ? 14.306 3.651 -4.598 1.00 90.19 102 ILE A O 1
ATOM 853 N N . TYR A 1 103 ? 14.836 1.470 -4.681 1.00 87.44 103 TYR A N 1
ATOM 854 C CA . TYR A 1 103 ? 16.209 1.675 -5.138 1.00 87.44 103 TYR A CA 1
ATOM 855 C C . TYR A 1 103 ? 16.292 1.571 -6.663 1.00 87.44 103 TYR A C 1
ATOM 857 O O . TYR A 1 103 ? 15.970 0.539 -7.267 1.00 87.44 103 TYR A O 1
ATOM 865 N N . LEU A 1 104 ? 16.718 2.666 -7.294 1.00 85.00 104 LEU A N 1
ATOM 866 C CA . LEU A 1 104 ? 16.846 2.791 -8.742 1.00 85.00 104 LEU A CA 1
ATOM 867 C C . LEU A 1 104 ? 18.312 2.936 -9.147 1.00 85.00 104 LEU A C 1
ATOM 869 O O . LEU A 1 104 ? 18.924 3.980 -8.921 1.00 85.00 104 LEU A O 1
ATOM 873 N N . ASP A 1 105 ? 18.844 1.930 -9.835 1.00 82.12 105 ASP A N 1
ATOM 874 C CA . ASP A 1 105 ? 20.123 2.064 -10.528 1.00 82.12 105 ASP A CA 1
ATOM 875 C C . ASP A 1 105 ? 19.987 3.039 -11.703 1.00 82.12 105 ASP A C 1
ATOM 877 O O . ASP A 1 105 ? 18.983 3.030 -12.427 1.00 82.12 105 ASP A O 1
ATOM 881 N N . ARG A 1 106 ? 21.020 3.857 -11.942 1.00 75.12 106 ARG A N 1
ATOM 882 C CA . ARG A 1 106 ? 21.088 4.828 -13.055 1.00 75.12 106 ARG A CA 1
ATOM 883 C C . ARG A 1 106 ? 21.337 4.157 -14.418 1.00 75.12 106 ARG A C 1
ATOM 885 O O . ARG A 1 106 ? 22.186 4.589 -15.189 1.00 75.12 106 ARG A O 1
ATOM 892 N N . ALA A 1 107 ? 20.620 3.076 -14.704 1.00 74.44 107 ALA A N 1
ATOM 893 C CA . ALA A 1 107 ? 20.734 2.292 -15.928 1.00 74.44 107 ALA A CA 1
ATOM 894 C C . ALA A 1 107 ? 19.542 2.528 -16.875 1.00 74.44 107 ALA A C 1
ATOM 896 O O . ALA A 1 107 ? 18.583 3.225 -16.545 1.00 74.44 107 ALA A O 1
ATOM 897 N N . VAL A 1 108 ? 19.571 1.873 -18.041 1.00 62.28 108 VAL A N 1
ATOM 898 C CA . VAL A 1 108 ? 18.593 1.979 -19.151 1.00 62.28 108 VAL A CA 1
ATOM 899 C C . VAL A 1 108 ? 17.125 1.781 -18.718 1.00 62.28 108 VAL A C 1
ATOM 901 O O . VAL A 1 108 ? 16.207 2.222 -19.400 1.00 62.28 108 VAL A O 1
ATOM 904 N N . LYS A 1 109 ? 16.874 1.171 -17.553 1.00 78.19 109 LYS A N 1
ATOM 905 C CA . LYS A 1 109 ? 15.525 0.917 -17.016 1.00 78.19 109 LYS A CA 1
ATOM 906 C C . LYS A 1 109 ? 15.049 1.927 -15.962 1.00 78.19 109 LYS A C 1
ATOM 908 O O . LYS A 1 109 ? 13.944 1.756 -15.452 1.00 78.19 109 LYS A O 1
ATOM 913 N N . TYR A 1 110 ? 15.833 2.962 -15.646 1.00 86.25 110 TYR A N 1
ATOM 914 C CA . TYR A 1 110 ? 15.494 3.969 -14.629 1.00 86.25 110 TYR A CA 1
ATOM 915 C C . TYR A 1 110 ? 14.126 4.613 -14.890 1.00 86.25 110 TYR A C 1
ATOM 917 O O . TYR A 1 110 ? 13.229 4.526 -14.055 1.00 86.25 110 TYR A O 1
ATOM 925 N N . VAL A 1 111 ? 13.951 5.195 -16.083 1.00 89.31 111 VAL A N 1
ATOM 926 C CA . VAL A 1 111 ? 12.729 5.928 -16.462 1.00 89.31 111 VAL A CA 1
ATOM 927 C C . VAL A 1 111 ? 11.508 5.016 -16.405 1.00 89.31 111 VAL A C 1
ATOM 929 O O . VAL A 1 111 ? 10.473 5.392 -15.864 1.00 89.31 111 VAL A O 1
ATOM 932 N N . TRP A 1 112 ? 11.643 3.787 -16.909 1.00 91.12 112 TRP A N 1
ATOM 933 C CA . TRP A 1 112 ? 10.561 2.810 -16.870 1.00 91.12 112 TRP A CA 1
ATOM 934 C C . TRP A 1 112 ? 10.163 2.446 -15.430 1.00 91.12 112 TRP A C 1
ATOM 936 O O . TRP A 1 112 ? 8.976 2.487 -15.116 1.00 9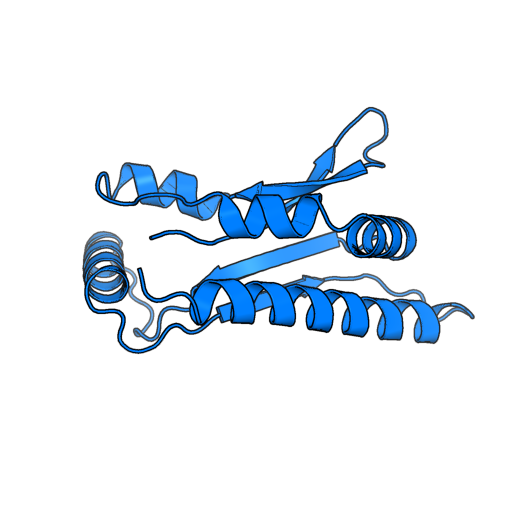1.12 112 TRP A O 1
ATOM 946 N N . ARG A 1 113 ? 11.122 2.152 -14.536 1.00 91.19 113 ARG A N 1
ATOM 947 C CA . ARG A 1 113 ? 10.820 1.826 -13.126 1.00 91.19 113 ARG A CA 1
ATOM 948 C C . ARG A 1 113 ? 10.194 3.009 -12.388 1.00 91.19 113 ARG A C 1
ATOM 950 O O . ARG A 1 113 ? 9.250 2.808 -11.632 1.00 91.19 113 ARG A O 1
ATOM 957 N N . ALA A 1 114 ? 10.680 4.227 -12.627 1.00 91.38 114 ALA A N 1
ATOM 958 C CA . ALA A 1 114 ? 10.118 5.438 -12.033 1.00 91.38 114 ALA A CA 1
ATOM 959 C C . ALA A 1 114 ? 8.662 5.667 -12.478 1.00 91.38 114 ALA A C 1
ATOM 961 O O . ALA A 1 114 ? 7.786 5.876 -11.639 1.00 91.38 114 ALA A O 1
ATOM 962 N N . ASN A 1 115 ? 8.380 5.545 -13.779 1.00 93.69 115 ASN A N 1
ATOM 963 C CA . ASN A 1 115 ? 7.017 5.655 -14.306 1.00 93.69 115 ASN A CA 1
ATOM 964 C C . ASN A 1 115 ? 6.104 4.557 -13.750 1.00 93.69 115 ASN A C 1
ATOM 966 O O . ASN A 1 115 ? 4.989 4.839 -13.320 1.00 93.69 115 ASN A O 1
ATOM 970 N N . ALA A 1 116 ? 6.599 3.322 -13.674 1.00 94.88 116 ALA A N 1
ATOM 971 C CA . ALA A 1 116 ? 5.840 2.216 -13.110 1.00 94.88 116 ALA A CA 1
ATOM 972 C C . ALA A 1 116 ? 5.511 2.430 -11.619 1.00 94.88 116 ALA A C 1
ATOM 974 O O . ALA A 1 116 ? 4.407 2.099 -11.193 1.00 94.88 116 ALA A O 1
ATOM 975 N N . MET A 1 117 ? 6.404 3.049 -10.832 1.00 95.00 117 MET A N 1
ATOM 976 C CA . MET A 1 117 ? 6.083 3.460 -9.457 1.00 95.00 117 MET A CA 1
ATOM 977 C C . MET A 1 117 ? 4.971 4.505 -9.405 1.00 95.00 117 MET A C 1
ATOM 979 O O . MET A 1 117 ? 4.068 4.393 -8.579 1.00 95.00 117 MET A O 1
ATOM 983 N N . ILE A 1 118 ? 4.982 5.491 -10.303 1.00 94.94 118 ILE A N 1
ATOM 984 C CA . ILE A 1 118 ? 3.893 6.473 -10.403 1.00 94.94 118 ILE A CA 1
ATOM 985 C C . ILE A 1 118 ? 2.562 5.769 -10.709 1.00 94.94 118 ILE A C 1
ATOM 987 O O . ILE A 1 118 ? 1.535 6.107 -10.120 1.00 94.94 118 ILE A O 1
ATOM 991 N N . ASP A 1 119 ? 2.565 4.774 -11.593 1.00 96.62 119 ASP A N 1
ATOM 992 C CA . ASP A 1 119 ? 1.353 4.037 -11.965 1.00 96.62 119 ASP A CA 1
ATOM 993 C C . ASP A 1 119 ? 0.839 3.125 -10.840 1.00 96.62 119 ASP A C 1
ATOM 995 O O . ASP A 1 119 ? -0.378 3.047 -10.619 1.00 96.62 119 ASP A O 1
ATOM 999 N N . ILE A 1 120 ? 1.745 2.517 -10.065 1.00 97.38 120 ILE A N 1
ATOM 1000 C CA . ILE A 1 120 ? 1.421 1.830 -8.804 1.00 97.38 120 ILE A CA 1
ATOM 1001 C C . ILE A 1 120 ? 0.717 2.809 -7.852 1.00 97.38 120 ILE A C 1
ATOM 1003 O O . ILE A 1 120 ? -0.393 2.533 -7.391 1.00 97.38 120 ILE A O 1
ATOM 1007 N N . MET A 1 121 ? 1.304 3.988 -7.619 1.00 96.44 121 MET A N 1
ATOM 1008 C CA . MET A 1 121 ? 0.757 5.004 -6.708 1.00 96.44 121 MET A CA 1
ATOM 1009 C C . MET A 1 121 ? -0.618 5.512 -7.154 1.00 96.44 121 MET A C 1
ATOM 1011 O O . MET A 1 121 ? -1.532 5.627 -6.337 1.00 96.44 121 MET A O 1
ATOM 1015 N N . LYS A 1 122 ? -0.810 5.764 -8.454 1.00 96.62 122 LYS A N 1
ATOM 1016 C CA . LYS A 1 122 ? -2.118 6.146 -9.017 1.00 96.62 122 LYS A CA 1
ATOM 1017 C C . LYS A 1 122 ? -3.167 5.059 -8.805 1.00 96.62 122 LYS A C 1
ATOM 1019 O O . LYS A 1 122 ? -4.321 5.363 -8.512 1.00 96.62 122 LYS A O 1
ATOM 1024 N N . THR A 1 123 ? -2.792 3.796 -8.976 1.00 97.56 123 THR A N 1
ATOM 1025 C CA . THR A 1 123 ? -3.711 2.664 -8.803 1.00 97.56 123 THR A CA 1
ATOM 1026 C C . THR A 1 123 ? -4.124 2.503 -7.347 1.00 97.56 123 THR A C 1
ATOM 1028 O O . THR A 1 123 ? -5.320 2.452 -7.063 1.00 97.56 123 THR A O 1
ATOM 1031 N N . ILE A 1 124 ? -3.169 2.571 -6.421 1.00 97.00 124 ILE A N 1
ATOM 1032 C CA . ILE A 1 124 ? -3.445 2.605 -4.981 1.00 97.00 124 ILE A CA 1
ATOM 1033 C C . ILE A 1 124 ? -4.378 3.775 -4.633 1.00 97.00 124 ILE A C 1
ATOM 1035 O O . ILE A 1 124 ? -5.392 3.575 -3.965 1.00 97.00 124 ILE A O 1
ATOM 1039 N N . ALA A 1 125 ? -4.103 4.981 -5.140 1.00 94.75 125 ALA A N 1
ATOM 1040 C CA . ALA A 1 125 ? -4.939 6.155 -4.894 1.00 94.75 125 ALA A CA 1
ATOM 1041 C C . ALA A 1 125 ? -6.386 5.975 -5.392 1.00 94.75 125 ALA A C 1
ATOM 1043 O O . ALA A 1 125 ? -7.322 6.418 -4.726 1.00 94.75 125 ALA A O 1
ATOM 1044 N N . ARG A 1 126 ? -6.600 5.285 -6.524 1.00 95.44 126 ARG A N 1
ATOM 1045 C CA . ARG A 1 126 ? -7.952 4.940 -7.008 1.00 95.44 126 ARG A CA 1
ATOM 1046 C C . ARG A 1 126 ? -8.684 4.015 -6.038 1.00 95.44 126 ARG A C 1
ATOM 1048 O O . ARG A 1 126 ? -9.868 4.233 -5.783 1.00 95.44 126 ARG A O 1
ATOM 1055 N N . TYR A 1 127 ? -8.002 3.019 -5.475 1.00 94.94 127 TYR A N 1
ATOM 1056 C CA . TYR A 1 127 ? -8.607 2.132 -4.482 1.00 94.94 127 TYR A CA 1
ATOM 1057 C C . TYR A 1 127 ? -8.920 2.855 -3.177 1.00 94.94 127 TYR A C 1
ATOM 1059 O O . TYR A 1 127 ? -10.034 2.713 -2.677 1.00 94.94 127 TYR A O 1
ATOM 1067 N N . ILE A 1 128 ? -8.004 3.700 -2.695 1.00 91.81 128 ILE A N 1
ATOM 1068 C CA . ILE A 1 128 ? -8.221 4.571 -1.530 1.00 91.81 128 ILE A CA 1
ATOM 1069 C C . ILE A 1 128 ? -9.439 5.477 -1.737 1.00 91.81 128 ILE A C 1
ATOM 1071 O O . ILE A 1 128 ? -10.291 5.595 -0.855 1.00 91.81 128 ILE A O 1
ATOM 1075 N N . LYS A 1 129 ? -9.562 6.096 -2.915 1.00 89.88 129 LYS A N 1
ATOM 1076 C CA . LYS A 1 129 ? -10.729 6.910 -3.268 1.00 89.88 129 LYS A CA 1
ATOM 1077 C C . LYS A 1 129 ? -12.013 6.077 -3.215 1.00 89.88 129 LYS A C 1
ATOM 1079 O O . LYS A 1 129 ? -12.957 6.463 -2.537 1.00 89.88 129 LYS A O 1
ATOM 1084 N N . SER A 1 130 ? -12.014 4.903 -3.849 1.00 89.56 130 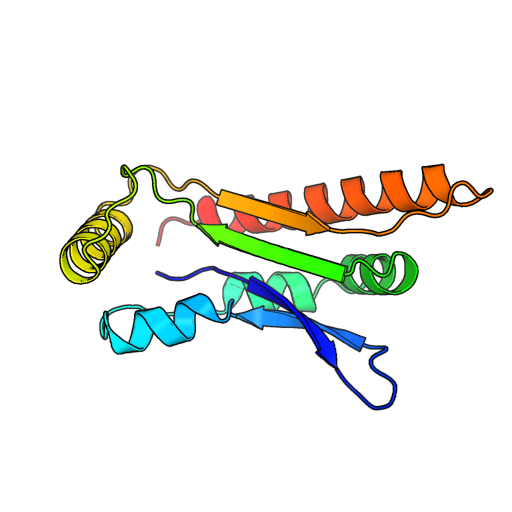SER A N 1
ATOM 1085 C CA . SER A 1 130 ? -13.175 4.004 -3.881 1.00 89.56 130 SER A CA 1
ATOM 1086 C C . SER A 1 130 ? -13.635 3.550 -2.495 1.00 89.56 130 SER A C 1
ATOM 1088 O O . SER A 1 130 ? -14.835 3.358 -2.314 1.00 89.56 130 SER A O 1
ATOM 1090 N N . ILE A 1 131 ? -12.725 3.333 -1.541 1.00 87.06 131 ILE A N 1
ATOM 1091 C CA . ILE A 1 131 ? -13.106 2.977 -0.164 1.00 87.06 131 ILE A CA 1
ATOM 1092 C C . ILE A 1 131 ? -13.538 4.202 0.648 1.00 87.06 131 ILE A C 1
ATOM 1094 O O . ILE A 1 131 ? -14.402 4.071 1.501 1.00 87.06 131 ILE A O 1
ATOM 1098 N N . SER A 1 132 ? -12.982 5.385 0.367 1.00 82.38 132 SER A N 1
ATOM 1099 C CA . SER A 1 132 ? -13.288 6.615 1.114 1.00 82.38 132 SER A CA 1
ATOM 1100 C C . SER A 1 132 ? -14.613 7.256 0.685 1.00 82.38 132 SER A C 1
ATOM 1102 O O . SER A 1 132 ? -15.217 7.988 1.459 1.00 82.38 132 SER A O 1
ATOM 1104 N N . GLU A 1 133 ? -15.066 7.008 -0.548 1.00 79.38 133 GLU A N 1
ATOM 1105 C CA . GLU A 1 133 ? -16.357 7.491 -1.063 1.00 79.38 133 GLU A CA 1
ATOM 1106 C C . GLU A 1 133 ? -17.546 6.630 -0.611 1.00 79.38 133 GLU A C 1
ATOM 1108 O O . GLU A 1 133 ? -18.690 7.086 -0.664 1.00 79.38 133 GLU A O 1
ATOM 1113 N N . LYS A 1 134 ? -17.301 5.398 -0.144 1.00 65.12 134 LYS A N 1
ATOM 1114 C CA . LYS A 1 134 ? -18.337 4.584 0.494 1.00 65.12 134 LYS A CA 1
ATOM 1115 C C . LYS A 1 134 ? -18.652 5.190 1.863 1.00 65.12 134 LYS A C 1
ATOM 1117 O O . LYS A 1 134 ? -17.894 5.010 2.809 1.00 65.12 134 LYS A O 1
ATOM 1122 N N . LYS A 1 135 ? -19.776 5.901 1.969 1.00 51.88 135 LYS A N 1
ATOM 1123 C CA . LYS A 1 135 ? -20.406 6.136 3.271 1.00 51.88 135 LYS A CA 1
ATOM 1124 C C . LYS A 1 135 ? -20.977 4.798 3.747 1.00 51.88 135 LYS A C 1
ATOM 1126 O O . LYS A 1 135 ? -21.840 4.251 3.063 1.00 51.88 135 LYS A O 1
ATOM 1131 N N . GLU A 1 136 ? -20.437 4.262 4.841 1.00 49.91 136 GLU A N 1
ATOM 1132 C CA . GLU A 1 136 ? -21.154 3.271 5.659 1.00 49.91 136 GLU A CA 1
ATOM 1133 C C . GLU A 1 136 ? -22.283 3.965 6.427 1.00 49.91 136 GLU A C 1
ATOM 1135 O O . GLU A 1 136 ? -22.070 5.122 6.863 1.00 49.91 136 GLU A O 1
#

Foldseek 3Di:
DWPKWKWFQDDDVSQFIAIDHDPVLVVLCVVVVVDDHDCQLRVLCRVPPVLRVLCSVLVWPIWIKGWDDPDDDDPDPVVVSVSVVVCVVVPPDIDMDIDIGHDADPDPCRVVSVVSVVVSVVSSVVSVVVVVPDDD

Radius of gyration: 16.47 Å; chains: 1; bounding box: 42×37×45 Å

pLDDT: mean 84.63, std 11.45, range [49.91, 97.94]

Sequence (136 aa):
MGYEAELKWEGFFSNKPIFTHHSRLNKLSGFLPTLIIKDDLVKKLNEDTVLLETIKKVRPEEITITMMEKFPPTKNVEEYIIRLRDYLENMDKVSWLVRADIYLDRAVKYVWRANAMIDIMKTIARYIKSISEKKE

Secondary structure (DSSP, 8-state):
-B--EEEEEESTTS-EEEEEE-HHHHHHHHH-TT--B--HHHHHHHH-HHHHHHHHHH--SEEEEEEPP-S---S-HHHHHHHHHHHHHS-SS--EEEEEE----SSTTHHHHHHHHHHHHHHHHHHHHHHHS---